Protein AF-A0A392Q5B2-F1 (afdb_monomer_lite)

Structure (mmCIF, N/CA/C/O backbone):
data_AF-A0A392Q5B2-F1
#
_entry.id   AF-A0A392Q5B2-F1
#
loop_
_atom_site.group_PDB
_atom_site.id
_atom_site.type_symbol
_atom_site.label_atom_id
_atom_site.label_alt_id
_atom_site.label_comp_id
_atom_site.label_asym_id
_atom_site.label_entity_id
_atom_site.label_seq_id
_atom_site.pdbx_PDB_ins_code
_atom_site.Cartn_x
_atom_site.Cartn_y
_atom_site.Cartn_z
_atom_site.occupancy
_atom_site.B_iso_or_equiv
_atom_site.auth_seq_id
_atom_site.auth_comp_id
_atom_site.auth_asym_id
_atom_site.auth_atom_id
_atom_site.pdbx_PDB_model_num
ATOM 1 N N . SER A 1 1 ? 15.355 4.194 -20.343 1.00 49.09 1 SER A N 1
ATOM 2 C CA . SER A 1 1 ? 14.394 4.204 -19.224 1.00 49.09 1 SER A CA 1
ATOM 3 C C . SER A 1 1 ? 15.096 3.620 -18.012 1.00 49.09 1 SER A C 1
ATOM 5 O O . SER A 1 1 ? 15.476 2.459 -18.042 1.00 49.09 1 SER A O 1
ATOM 7 N N . SER A 1 2 ? 15.402 4.438 -17.002 1.00 47.56 2 SER A N 1
ATOM 8 C CA . SER A 1 2 ? 16.067 3.944 -15.790 1.00 47.56 2 SER A CA 1
ATOM 9 C C . SER A 1 2 ? 15.053 3.133 -14.988 1.00 47.56 2 SER A C 1
ATOM 11 O O . SER A 1 2 ? 14.105 3.697 -14.450 1.00 47.56 2 SER A O 1
ATOM 13 N N . LEU A 1 3 ? 15.210 1.810 -14.965 1.00 55.62 3 LEU A N 1
ATOM 14 C CA . LEU A 1 3 ? 14.382 0.898 -14.179 1.00 55.62 3 LEU A CA 1
ATOM 15 C C . LEU A 1 3 ? 14.846 0.942 -12.713 1.00 55.62 3 LEU A C 1
ATOM 17 O O . LEU A 1 3 ? 15.353 -0.038 -12.171 1.00 55.62 3 LEU A O 1
ATOM 21 N N . CYS A 1 4 ? 14.769 2.116 -12.085 1.00 60.78 4 CYS A N 1
ATOM 22 C CA . CYS A 1 4 ? 15.129 2.248 -10.682 1.00 60.78 4 CYS A CA 1
ATOM 23 C C . CYS A 1 4 ? 14.015 1.601 -9.856 1.00 60.78 4 CYS A C 1
ATOM 25 O O . CYS A 1 4 ? 12.874 2.061 -9.870 1.00 60.78 4 CYS A O 1
ATOM 27 N N . SER A 1 5 ? 14.325 0.488 -9.195 1.00 74.62 5 SER A N 1
ATOM 28 C CA . SER A 1 5 ? 13.380 -0.172 -8.301 1.00 74.62 5 SER A CA 1
ATOM 29 C C . SER A 1 5 ? 13.322 0.582 -6.975 1.00 74.62 5 SER A C 1
ATOM 31 O O . SER A 1 5 ? 14.215 0.419 -6.147 1.00 74.62 5 SER A O 1
ATOM 33 N N . GLY A 1 6 ? 12.292 1.407 -6.791 1.00 86.94 6 GLY A N 1
ATOM 34 C CA . GLY A 1 6 ? 11.992 2.064 -5.514 1.00 86.94 6 GLY A CA 1
ATOM 35 C C . GLY A 1 6 ? 11.175 1.161 -4.589 1.00 86.94 6 GLY A C 1
ATOM 36 O O . GLY A 1 6 ? 10.459 0.270 -5.059 1.00 86.94 6 GLY A O 1
ATOM 37 N N . ILE A 1 7 ? 11.277 1.391 -3.281 1.00 92.69 7 ILE A N 1
ATOM 38 C CA . ILE A 1 7 ? 10.406 0.763 -2.282 1.00 92.69 7 ILE A CA 1
ATOM 39 C C . ILE A 1 7 ? 9.356 1.793 -1.893 1.00 92.69 7 ILE A C 1
ATOM 41 O O . ILE A 1 7 ? 9.685 2.855 -1.386 1.00 92.69 7 ILE A O 1
ATOM 45 N N . PHE A 1 8 ? 8.094 1.456 -2.118 1.00 93.94 8 PHE A N 1
ATOM 46 C CA . PHE A 1 8 ? 6.959 2.263 -1.722 1.00 93.94 8 PHE A CA 1
ATOM 47 C C . PHE A 1 8 ? 6.348 1.707 -0.437 1.00 93.94 8 PHE A C 1
ATOM 49 O O . PHE A 1 8 ? 5.890 0.564 -0.419 1.00 93.94 8 PHE A O 1
ATOM 56 N N . GLU A 1 9 ? 6.321 2.500 0.631 1.00 95.50 9 GLU A N 1
ATOM 57 C CA . GLU A 1 9 ? 5.713 2.130 1.910 1.00 95.50 9 GLU A CA 1
ATOM 58 C C . GLU A 1 9 ? 4.629 3.116 2.333 1.00 95.50 9 GLU A C 1
ATOM 60 O O . GLU A 1 9 ? 4.714 4.320 2.077 1.00 95.50 9 GLU A O 1
ATOM 65 N N . ILE A 1 10 ? 3.630 2.597 3.047 1.00 94.50 10 ILE A N 1
ATOM 66 C CA . ILE A 1 10 ? 2.538 3.393 3.599 1.00 94.50 10 ILE A CA 1
ATOM 67 C C . ILE A 1 10 ? 2.442 3.191 5.099 1.00 94.50 10 ILE A C 1
ATOM 69 O O . ILE A 1 10 ? 2.392 2.064 5.592 1.00 94.50 10 ILE A O 1
ATOM 73 N N . ASN A 1 11 ? 2.308 4.309 5.806 1.00 93.75 11 ASN A N 1
ATOM 74 C CA . ASN A 1 11 ? 1.790 4.344 7.164 1.00 93.75 11 ASN A CA 1
ATOM 75 C C . ASN A 1 11 ? 0.524 5.201 7.191 1.00 93.75 11 ASN A C 1
ATOM 77 O O . ASN A 1 11 ? 0.440 6.229 6.518 1.00 93.75 11 ASN A O 1
ATOM 81 N N . CYS A 1 12 ? -0.463 4.789 7.972 1.00 92.06 12 CYS A N 1
ATOM 82 C CA . CYS A 1 12 ? -1.712 5.521 8.134 1.00 92.06 12 CYS A CA 1
ATOM 83 C C . CYS A 1 12 ? -2.145 5.543 9.600 1.00 92.06 12 CYS A C 1
ATOM 85 O O . CYS A 1 12 ? -1.614 4.804 10.434 1.00 92.06 12 CYS A O 1
ATOM 87 N N . SER A 1 13 ? -3.106 6.411 9.923 1.00 91.38 13 SER A N 1
ATOM 88 C CA . SER A 1 13 ? -3.758 6.413 11.236 1.00 91.38 13 SER A CA 1
ATOM 89 C C . SER A 1 13 ? -4.297 5.022 11.594 1.00 91.38 13 SER A C 1
ATOM 91 O O . SER A 1 13 ? -4.729 4.274 10.723 1.00 91.38 13 SER A O 1
ATOM 93 N N . LYS A 1 14 ? -4.344 4.702 12.894 1.00 87.75 14 LYS A N 1
ATOM 94 C CA . LYS A 1 14 ? -4.817 3.398 13.411 1.00 87.75 14 LYS A CA 1
ATOM 95 C C . LYS A 1 14 ? -6.259 3.053 13.024 1.00 87.75 14 LYS A C 1
ATOM 97 O O . LYS A 1 14 ? -6.619 1.884 12.995 1.00 87.75 14 LYS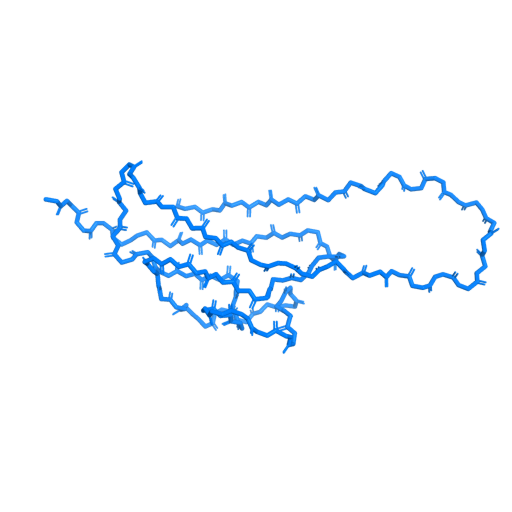 A O 1
ATOM 102 N N . ASP A 1 15 ? -7.060 4.074 12.741 1.00 89.75 15 ASP A N 1
ATOM 103 C CA . ASP A 1 15 ? -8.460 3.940 12.339 1.00 89.75 15 ASP A CA 1
ATOM 104 C C . ASP A 1 15 ? -8.605 3.743 10.814 1.00 89.75 15 ASP A C 1
ATOM 106 O O . ASP A 1 15 ? -9.702 3.826 10.269 1.00 89.75 15 ASP A O 1
ATOM 110 N N . ILE A 1 16 ? -7.495 3.491 10.112 1.00 92.69 16 ILE A N 1
ATOM 111 C CA . ILE A 1 16 ? -7.447 3.184 8.685 1.00 92.69 16 ILE A CA 1
ATOM 112 C C . ILE A 1 16 ? -6.672 1.889 8.485 1.00 92.69 16 ILE A C 1
ATOM 114 O O . ILE A 1 16 ? -5.592 1.706 9.050 1.00 92.69 16 ILE A O 1
ATOM 118 N N . LYS A 1 17 ? -7.202 1.017 7.630 1.00 94.88 17 LYS A N 1
ATOM 119 C CA . LYS A 1 17 ? -6.496 -0.163 7.137 1.00 94.88 17 LYS A CA 1
ATOM 120 C C . LYS A 1 17 ? -6.264 -0.070 5.632 1.00 94.88 17 LYS A C 1
ATOM 122 O O . LYS A 1 17 ? -7.071 0.498 4.904 1.00 94.88 17 LYS A O 1
ATOM 127 N N . VAL A 1 18 ? -5.168 -0.641 5.156 1.00 96.69 18 VAL A N 1
ATOM 128 C CA . VAL A 1 18 ? -4.794 -0.703 3.743 1.00 96.69 18 VAL A CA 1
ATOM 129 C C . VAL A 1 18 ? -5.315 -2.008 3.151 1.00 96.69 18 VAL A C 1
ATOM 131 O O . VAL A 1 18 ? -4.905 -3.086 3.579 1.00 96.69 18 VAL A O 1
ATOM 134 N N . GLN A 1 19 ? -6.214 -1.917 2.173 1.00 97.56 19 GLN A N 1
ATOM 135 C CA . GLN A 1 19 ? -6.741 -3.077 1.443 1.00 97.56 19 GLN A CA 1
ATOM 136 C C . GLN A 1 19 ? -5.782 -3.531 0.338 1.00 97.56 19 GLN A C 1
ATOM 138 O O . GLN A 1 19 ? -5.674 -4.721 0.043 1.00 97.56 19 GLN A O 1
ATOM 143 N N . GLY A 1 20 ? -5.055 -2.586 -0.259 1.00 97.06 20 GLY A N 1
ATOM 144 C CA . GLY A 1 20 ? -3.997 -2.869 -1.221 1.00 97.06 20 GLY A CA 1
ATOM 145 C C . GLY A 1 20 ? -3.832 -1.779 -2.269 1.00 97.06 20 GLY A C 1
ATOM 146 O O . GLY A 1 20 ? -4.335 -0.662 -2.125 1.00 97.06 20 GLY A O 1
ATOM 147 N N . ILE A 1 21 ? -3.082 -2.115 -3.315 1.00 96.50 21 ILE A N 1
ATOM 148 C CA . ILE A 1 21 ? -2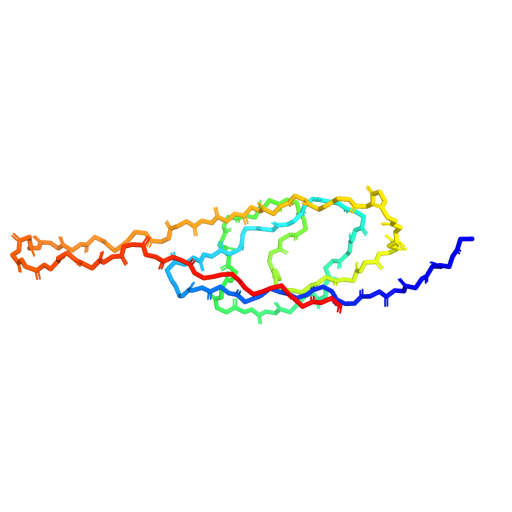.683 -1.196 -4.380 1.00 96.50 21 ILE A CA 1
ATOM 149 C C . ILE A 1 21 ? -2.906 -1.823 -5.761 1.00 96.50 21 ILE A C 1
ATOM 151 O O . ILE A 1 21 ? -2.754 -3.032 -5.953 1.00 96.50 21 ILE A O 1
ATOM 155 N N . ILE A 1 22 ? -3.230 -0.988 -6.744 1.00 95.44 22 ILE A N 1
ATOM 156 C CA . ILE A 1 22 ? -3.262 -1.338 -8.165 1.00 95.44 22 ILE A CA 1
ATOM 157 C C . ILE A 1 22 ? -2.309 -0.399 -8.910 1.00 95.44 22 ILE A C 1
ATOM 159 O O . ILE A 1 22 ? -2.420 0.824 -8.810 1.00 95.44 22 ILE A O 1
ATOM 163 N N . GLY A 1 23 ? -1.365 -0.975 -9.655 1.00 92.38 23 GLY A N 1
ATOM 164 C CA . GLY A 1 23 ? -0.345 -0.254 -10.419 1.00 92.38 23 GLY A CA 1
ATOM 165 C C . GLY A 1 23 ? 0.892 -1.120 -10.701 1.00 92.38 23 GLY A C 1
ATOM 166 O O . GLY A 1 23 ? 0.901 -2.295 -10.325 1.00 92.38 23 GLY A O 1
ATOM 167 N N . PRO A 1 24 ? 1.938 -0.575 -11.354 1.00 91.19 24 PRO A N 1
ATOM 168 C CA . PRO A 1 24 ? 3.153 -1.308 -11.735 1.00 91.19 24 PRO A CA 1
ATOM 169 C C . PRO A 1 24 ? 4.084 -1.567 -10.535 1.00 91.19 24 PRO A C 1
ATOM 171 O O . PRO A 1 24 ? 5.185 -1.020 -10.420 1.00 91.19 24 PRO A O 1
ATOM 174 N N . CYS A 1 25 ? 3.630 -2.417 -9.619 1.00 92.25 25 CYS A N 1
ATOM 175 C CA . CYS A 1 25 ? 4.323 -2.754 -8.384 1.00 92.25 25 CYS A CA 1
ATOM 176 C C . CYS A 1 25 ? 4.142 -4.231 -8.012 1.00 92.25 25 CYS A C 1
ATOM 178 O O . CYS A 1 25 ? 3.265 -4.916 -8.538 1.00 92.25 25 CYS A O 1
ATOM 180 N N . ALA A 1 26 ? 4.973 -4.709 -7.092 1.00 93.44 26 ALA A N 1
ATOM 181 C CA . ALA A 1 26 ? 4.905 -6.052 -6.531 1.00 93.44 26 ALA A CA 1
ATOM 182 C C . ALA A 1 26 ? 4.951 -5.988 -5.002 1.00 93.44 26 ALA A C 1
ATOM 184 O O . ALA A 1 26 ? 5.675 -5.166 -4.439 1.00 93.44 26 ALA A O 1
ATOM 185 N N . SER A 1 27 ? 4.187 -6.848 -4.328 1.00 94.62 27 SER A N 1
ATOM 186 C CA . SER A 1 27 ? 4.201 -6.955 -2.864 1.00 94.62 27 SER A CA 1
ATOM 187 C C . SER A 1 27 ? 5.606 -7.257 -2.323 1.00 94.62 27 SER A C 1
ATOM 189 O O . SER A 1 27 ? 6.332 -8.073 -2.886 1.00 94.62 27 SER A O 1
ATOM 191 N N . LEU A 1 28 ? 5.975 -6.610 -1.213 1.00 95.62 28 LEU A N 1
ATOM 192 C CA . LEU A 1 28 ? 7.140 -6.979 -0.395 1.00 95.62 28 LEU A CA 1
ATOM 193 C C . LEU A 1 28 ? 6.762 -7.844 0.817 1.00 95.62 28 LEU A C 1
ATOM 195 O O . LEU A 1 28 ? 7.606 -8.089 1.674 1.00 95.62 28 LEU A O 1
ATOM 199 N N . GLU A 1 29 ? 5.495 -8.266 0.914 1.00 94.94 29 GLU A N 1
ATOM 200 C CA . GLU A 1 29 ? 4.977 -9.145 1.975 1.00 94.94 29 GLU A CA 1
ATOM 201 C C . GLU A 1 29 ? 5.243 -8.624 3.401 1.00 94.94 29 GLU A C 1
ATOM 203 O O . GLU A 1 29 ? 5.335 -9.378 4.376 1.00 94.94 29 GLU A O 1
ATOM 208 N N . LYS A 1 30 ? 5.343 -7.298 3.545 1.00 94.62 30 LYS A N 1
ATOM 209 C CA . LYS A 1 30 ? 5.548 -6.636 4.830 1.00 94.62 30 LYS A CA 1
ATOM 210 C C . LYS A 1 30 ? 4.250 -6.679 5.624 1.00 94.62 30 LYS A C 1
ATOM 212 O O . LYS A 1 30 ? 3.350 -5.863 5.422 1.00 94.62 30 LYS A O 1
ATOM 217 N N . LYS A 1 31 ? 4.178 -7.616 6.567 1.00 90.00 31 LYS A N 1
ATOM 218 C CA . LYS A 1 31 ? 3.062 -7.715 7.511 1.00 90.00 31 LYS A CA 1
ATOM 219 C C . LYS A 1 31 ? 2.994 -6.466 8.387 1.00 90.00 31 LYS A C 1
ATOM 221 O O . LYS A 1 31 ? 4.001 -6.016 8.931 1.00 90.00 31 LYS A O 1
ATOM 226 N N . SER A 1 32 ? 1.789 -5.936 8.550 1.00 88.62 32 SER A N 1
ATOM 227 C CA . SER A 1 32 ? 1.518 -4.770 9.385 1.00 88.62 32 SER A CA 1
ATOM 228 C C . SER A 1 32 ? 0.123 -4.885 10.000 1.00 88.62 32 SER A C 1
ATOM 230 O O . SER A 1 32 ? -0.793 -5.328 9.303 1.00 88.62 32 SER A O 1
ATOM 232 N N . PRO A 1 33 ? -0.088 -4.436 11.254 1.00 91.25 33 PRO A N 1
ATOM 233 C CA . PRO A 1 33 ? -1.426 -4.314 11.843 1.00 91.25 33 PRO A CA 1
ATOM 234 C C . PRO A 1 33 ? -2.368 -3.400 11.047 1.00 91.25 33 PRO A C 1
ATOM 236 O O . PRO A 1 33 ? -3.576 -3.418 11.262 1.00 91.25 33 PRO A O 1
ATOM 239 N N . LEU A 1 34 ? -1.809 -2.588 10.146 1.00 91.12 34 LEU A N 1
ATOM 240 C CA . LEU A 1 34 ? -2.549 -1.696 9.264 1.00 91.12 34 LEU A CA 1
ATOM 241 C C . LEU A 1 34 ? -3.084 -2.403 8.010 1.00 91.12 34 LEU A C 1
ATOM 243 O O . LEU A 1 34 ? -3.758 -1.758 7.222 1.00 91.12 34 LEU A O 1
ATOM 247 N N . CYS A 1 35 ? -2.795 -3.687 7.773 1.00 95.00 35 CYS A N 1
ATOM 248 C CA . CYS A 1 35 ? -3.354 -4.407 6.622 1.00 95.00 35 CYS A CA 1
ATOM 249 C C . CYS A 1 35 ? -4.824 -4.773 6.879 1.00 95.00 35 CYS A C 1
ATOM 251 O O . CYS A 1 35 ? -5.170 -5.223 7.974 1.00 95.00 35 CYS A O 1
ATOM 253 N N . SER A 1 36 ? -5.685 -4.576 5.879 1.00 94.81 36 SER A N 1
ATOM 254 C CA . SER A 1 36 ? -7.078 -5.031 5.930 1.00 94.81 36 SER A CA 1
ATOM 255 C C . SER A 1 36 ? -7.180 -6.531 5.663 1.00 94.81 36 SER A C 1
ATOM 257 O O . SER A 1 36 ? -6.347 -7.110 4.965 1.00 94.81 36 SER A O 1
ATOM 259 N N . ASP A 1 37 ? -8.227 -7.140 6.214 1.00 92.94 37 ASP A N 1
ATOM 260 C CA . ASP A 1 37 ? -8.620 -8.517 5.912 1.00 92.94 37 ASP A CA 1
ATOM 261 C C . ASP A 1 37 ? -9.288 -8.602 4.526 1.00 92.94 37 ASP A C 1
ATOM 263 O O . ASP A 1 37 ? -9.258 -9.646 3.873 1.00 92.94 37 ASP A O 1
ATOM 267 N N . ILE A 1 38 ? -9.858 -7.486 4.051 1.00 95.50 38 ILE A N 1
ATOM 268 C CA . ILE A 1 38 ? -10.379 -7.342 2.691 1.00 95.50 38 ILE A CA 1
ATOM 269 C C . ILE A 1 38 ? -9.231 -6.891 1.785 1.00 95.50 38 ILE A C 1
ATOM 271 O O . ILE A 1 38 ? -8.642 -5.829 1.984 1.00 95.50 38 ILE A O 1
ATOM 275 N N . VAL A 1 39 ? -8.906 -7.709 0.784 1.00 96.06 39 VAL A N 1
ATOM 276 C CA . VAL A 1 39 ? -7.770 -7.483 -0.118 1.00 96.06 39 VAL A CA 1
ATOM 277 C C . VAL A 1 39 ? -8.247 -7.029 -1.494 1.00 96.06 39 VAL A C 1
ATOM 279 O O . VAL A 1 39 ? -9.075 -7.686 -2.122 1.00 96.06 39 VAL A O 1
ATOM 282 N N . ILE A 1 40 ? -7.660 -5.937 -1.992 1.00 97.00 40 ILE A N 1
ATOM 283 C CA . ILE A 1 40 ? -7.859 -5.437 -3.358 1.00 97.00 40 ILE A CA 1
ATOM 284 C C . ILE A 1 40 ? -6.495 -5.292 -4.039 1.00 97.00 40 ILE A C 1
ATOM 286 O O . ILE A 1 40 ? -5.599 -4.624 -3.524 1.00 97.00 40 ILE A O 1
ATOM 290 N N . GLY A 1 41 ? -6.336 -5.888 -5.225 1.00 96.12 41 GLY A N 1
ATOM 291 C CA . GLY A 1 41 ? -5.082 -5.826 -5.980 1.00 96.12 41 GLY A CA 1
ATOM 292 C C . GLY A 1 41 ? -3.912 -6.484 -5.237 1.00 96.12 41 GLY A C 1
ATOM 293 O O . GLY A 1 41 ? -4.042 -7.586 -4.709 1.00 96.12 41 GLY A O 1
ATOM 294 N N . GLN A 1 42 ? -2.757 -5.812 -5.208 1.00 96.19 42 GLN A N 1
ATOM 295 C CA . GLN A 1 42 ? -1.580 -6.235 -4.443 1.00 96.19 42 GLN A CA 1
ATOM 296 C C . GLN A 1 42 ? -1.752 -5.822 -2.968 1.00 96.19 42 GLN A C 1
ATOM 298 O O . GLN A 1 42 ? -1.218 -4.802 -2.544 1.00 96.19 42 GLN A O 1
ATOM 303 N N . GLY A 1 43 ? -2.545 -6.561 -2.191 1.00 96.25 43 GLY A N 1
ATOM 304 C CA . GLY A 1 43 ? -2.795 -6.275 -0.768 1.00 96.25 43 GLY A CA 1
ATOM 305 C C . GLY A 1 43 ? -2.051 -7.192 0.206 1.00 96.25 43 GLY A C 1
ATOM 306 O O . GLY A 1 43 ? -1.072 -7.842 -0.153 1.00 96.25 43 GLY A O 1
ATOM 307 N N . GLY A 1 44 ? -2.499 -7.213 1.467 1.00 96.00 44 GLY A N 1
ATOM 308 C CA . GLY A 1 44 ? -1.885 -8.020 2.536 1.00 96.00 44 GLY A CA 1
ATOM 309 C C . GLY A 1 44 ? -0.479 -7.565 2.960 1.00 96.00 44 GLY A C 1
ATOM 310 O O . GLY A 1 44 ? 0.231 -8.289 3.656 1.00 96.00 44 GLY A O 1
ATOM 311 N N . THR A 1 45 ? -0.069 -6.373 2.531 1.00 97.00 45 THR A N 1
ATOM 312 C CA . THR A 1 45 ? 1.227 -5.755 2.817 1.00 97.00 45 THR A CA 1
ATOM 313 C C . THR A 1 45 ? 1.041 -4.247 2.985 1.00 97.00 45 THR A C 1
ATOM 315 O O . THR A 1 45 ? 0.070 -3.677 2.486 1.00 97.00 45 THR A O 1
ATOM 318 N N . SER A 1 46 ? 1.985 -3.590 3.657 1.00 96.19 46 SER A N 1
ATOM 319 C CA . SER A 1 46 ? 2.095 -2.124 3.692 1.00 96.19 46 SER A CA 1
ATOM 320 C C . SER A 1 46 ? 3.315 -1.594 2.927 1.00 96.19 46 SER A C 1
ATOM 322 O O . SER A 1 46 ? 3.670 -0.422 3.071 1.00 96.19 46 SER A O 1
ATOM 324 N N . ALA A 1 47 ? 3.986 -2.462 2.163 1.00 96.50 47 ALA A N 1
ATOM 325 C CA . ALA A 1 47 ? 5.142 -2.118 1.342 1.00 96.50 47 ALA A CA 1
ATOM 326 C C . ALA A 1 47 ? 5.159 -2.876 0.007 1.00 96.50 47 ALA A C 1
ATOM 328 O O . ALA A 1 47 ? 4.830 -4.068 -0.057 1.00 96.50 47 ALA A O 1
ATOM 329 N N . TRP A 1 48 ? 5.604 -2.180 -1.038 1.00 95.69 48 TRP A N 1
ATOM 330 C CA . TRP A 1 48 ? 5.679 -2.666 -2.411 1.00 95.69 48 TRP A CA 1
ATOM 331 C C . TRP A 1 48 ? 6.978 -2.244 -3.081 1.00 95.69 48 TRP A C 1
ATOM 333 O O . TRP A 1 48 ? 7.509 -1.165 -2.838 1.00 95.69 48 TRP A O 1
ATOM 343 N N . LYS A 1 49 ? 7.470 -3.083 -3.984 1.00 93.25 49 LYS A N 1
ATOM 344 C CA . LYS A 1 49 ? 8.533 -2.729 -4.916 1.00 93.25 49 LYS A CA 1
ATOM 345 C C . LYS A 1 49 ? 7.909 -2.138 -6.171 1.00 93.25 49 LYS A C 1
ATOM 347 O O . LYS A 1 49 ? 7.048 -2.764 -6.784 1.00 93.25 49 LYS A O 1
ATOM 352 N N . MET A 1 50 ? 8.375 -0.970 -6.583 1.00 90.38 50 MET A N 1
ATOM 353 C CA . MET A 1 50 ? 7.973 -0.335 -7.834 1.00 90.38 50 MET A CA 1
ATOM 354 C C . MET A 1 50 ? 8.840 -0.880 -8.972 1.00 90.38 50 MET A C 1
ATOM 356 O O . MET A 1 50 ? 10.056 -0.700 -8.965 1.00 90.38 50 MET A O 1
ATOM 360 N N . CYS A 1 51 ? 8.236 -1.580 -9.938 1.00 76.56 51 CYS A N 1
ATOM 361 C CA . CYS A 1 51 ? 8.977 -2.250 -11.019 1.00 76.56 51 CYS A CA 1
ATOM 362 C C . CYS A 1 51 ? 9.383 -1.301 -12.160 1.00 76.56 51 CYS A C 1
ATOM 364 O O . CYS A 1 51 ? 10.168 -1.682 -13.023 1.00 76.56 51 CYS A O 1
ATOM 366 N N . GLY A 1 52 ? 8.891 -0.063 -12.139 1.00 72.94 52 GLY A N 1
ATOM 367 C CA . GLY A 1 52 ? 9.294 1.029 -13.015 1.00 72.94 52 GLY A CA 1
ATOM 368 C C . GLY A 1 52 ? 8.644 2.319 -12.531 1.00 72.94 52 GLY A C 1
ATOM 369 O O . GLY A 1 52 ? 7.425 2.369 -12.394 1.00 72.94 52 GLY A O 1
ATOM 370 N N . LEU A 1 53 ? 9.458 3.330 -12.227 1.00 72.31 53 LEU A N 1
ATOM 371 C CA . LEU A 1 53 ? 8.980 4.656 -11.855 1.00 72.31 53 LEU A CA 1
ATOM 372 C C . LEU A 1 53 ? 9.334 5.626 -12.982 1.00 72.31 53 LEU A C 1
ATOM 374 O O . LEU A 1 53 ? 10.502 5.950 -13.199 1.00 72.31 53 LEU A O 1
ATOM 378 N N . ASP A 1 54 ? 8.328 6.083 -13.711 1.00 78.19 54 ASP A N 1
ATOM 379 C CA . ASP A 1 54 ? 8.447 7.253 -14.573 1.00 78.19 54 ASP A CA 1
ATOM 380 C C . ASP A 1 54 ? 7.506 8.365 -14.095 1.00 78.19 54 ASP A C 1
ATOM 382 O O . ASP A 1 54 ? 6.685 8.175 -13.198 1.00 78.19 54 ASP A O 1
ATOM 386 N N . LYS A 1 55 ? 7.626 9.556 -14.688 1.00 78.88 55 LYS A N 1
ATOM 387 C CA . LYS A 1 55 ? 6.804 10.717 -14.305 1.00 78.88 55 LYS A CA 1
ATOM 388 C C . LYS A 1 55 ? 5.305 10.525 -14.589 1.00 78.88 55 LYS A C 1
ATOM 390 O O . LYS A 1 55 ? 4.509 11.330 -14.121 1.00 78.88 55 LYS A O 1
ATOM 395 N N . SER A 1 56 ? 4.931 9.505 -15.362 1.00 84.81 56 SER A N 1
ATOM 396 C CA . SER A 1 56 ? 3.546 9.146 -15.690 1.00 84.81 56 SER A CA 1
ATOM 397 C C . SER A 1 56 ? 2.992 8.008 -14.831 1.00 84.81 56 SER A C 1
ATOM 399 O O . SER A 1 56 ? 1.806 7.692 -14.919 1.00 84.81 56 SER A O 1
ATOM 401 N N . THR A 1 57 ? 3.820 7.389 -13.991 1.00 84.31 57 THR A N 1
ATOM 402 C CA . THR A 1 57 ? 3.421 6.250 -13.171 1.00 84.31 57 THR A CA 1
ATOM 403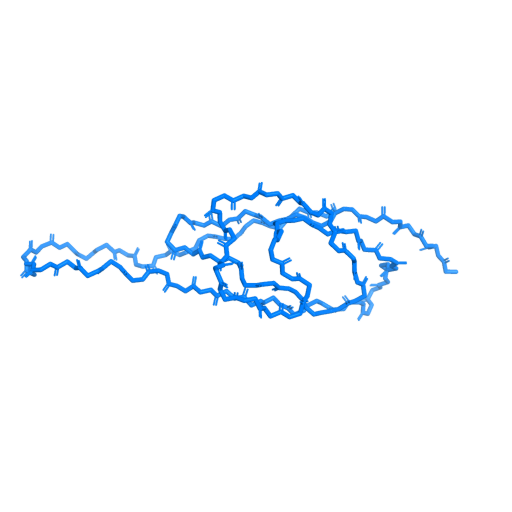 C C . THR A 1 57 ? 2.456 6.711 -12.086 1.00 84.31 57 THR A C 1
ATOM 405 O O . THR A 1 57 ? 2.797 7.540 -11.248 1.00 84.31 57 THR A O 1
ATOM 408 N N . SER A 1 58 ? 1.246 6.154 -12.097 1.00 88.88 58 SER A N 1
ATOM 409 C CA . SER A 1 58 ? 0.215 6.407 -11.089 1.00 88.88 58 SER A CA 1
ATOM 410 C C . SER A 1 58 ? -0.137 5.115 -10.362 1.00 88.88 58 SER A C 1
ATOM 412 O O . SER A 1 58 ? -0.190 4.043 -10.965 1.00 88.88 58 SER A O 1
ATOM 414 N N . LEU A 1 59 ? -0.383 5.232 -9.061 1.00 91.81 59 LEU A N 1
ATOM 415 C CA . LEU A 1 59 ? -0.785 4.140 -8.183 1.00 91.81 59 LEU A CA 1
ATOM 416 C C . LEU A 1 59 ? -2.179 4.430 -7.631 1.00 91.81 59 LEU A C 1
ATOM 418 O O . LEU A 1 59 ? -2.458 5.554 -7.216 1.00 91.81 59 LEU A O 1
ATOM 422 N N . CYS A 1 60 ? -3.042 3.418 -7.597 1.00 95.38 60 CYS A N 1
ATOM 423 C CA . CYS A 1 60 ? -4.356 3.506 -6.969 1.00 95.38 60 CYS A CA 1
ATOM 424 C C . CYS A 1 60 ? -4.352 2.705 -5.668 1.00 95.38 60 CYS A C 1
ATOM 426 O O . CYS A 1 60 ? -4.064 1.510 -5.683 1.00 95.38 60 CYS A O 1
ATOM 428 N N . LEU A 1 61 ? -4.653 3.368 -4.553 1.00 96.44 61 LEU A N 1
ATOM 429 C CA . LEU A 1 61 ? -4.634 2.782 -3.218 1.00 96.44 61 LEU A CA 1
ATOM 430 C C . LEU A 1 61 ? -6.042 2.650 -2.657 1.00 96.44 61 LEU A C 1
ATOM 432 O O . LEU A 1 61 ? -6.841 3.582 -2.741 1.00 96.44 61 LEU A O 1
ATOM 436 N N . PHE A 1 62 ? -6.304 1.503 -2.041 1.00 97.19 62 PHE A N 1
ATOM 437 C CA . PHE A 1 62 ? -7.585 1.167 -1.441 1.00 97.19 62 PHE A CA 1
ATOM 438 C C . PHE A 1 62 ? -7.429 1.080 0.071 1.00 97.19 62 PHE A C 1
ATOM 440 O O . PHE A 1 62 ? -6.521 0.418 0.583 1.00 97.19 62 PHE A O 1
ATOM 447 N N . PHE A 1 63 ? -8.331 1.746 0.785 1.00 95.38 63 PHE A N 1
ATOM 448 C CA . PHE A 1 63 ? -8.313 1.833 2.237 1.00 95.38 63 PHE A CA 1
ATOM 449 C C . PHE A 1 63 ? -9.685 1.508 2.808 1.00 95.38 63 PHE A C 1
ATOM 451 O O . PHE A 1 63 ? -10.706 1.818 2.199 1.00 95.38 63 PHE A O 1
ATOM 458 N N . ASP A 1 64 ? -9.690 0.921 3.996 1.00 92.75 64 ASP A N 1
ATOM 459 C CA . ASP A 1 64 ? -10.864 0.805 4.849 1.00 92.75 64 ASP A CA 1
ATOM 460 C C . ASP A 1 64 ? -10.773 1.810 5.986 1.00 92.75 64 ASP A C 1
ATOM 462 O O . ASP A 1 64 ? -9.729 1.951 6.625 1.00 92.75 64 ASP A O 1
ATOM 466 N N . ILE A 1 65 ? -11.889 2.475 6.274 1.00 90.56 65 ILE A N 1
ATOM 467 C CA . ILE A 1 65 ? -12.030 3.302 7.470 1.00 90.56 65 ILE A CA 1
ATOM 468 C C . ILE A 1 65 ? -12.640 2.428 8.560 1.00 90.56 65 ILE A C 1
ATOM 470 O O . ILE A 1 65 ? -13.793 2.004 8.462 1.00 90.56 65 ILE A O 1
ATOM 474 N N . VAL A 1 66 ? -11.875 2.183 9.619 1.00 85.25 66 VAL A N 1
ATOM 475 C CA . VAL A 1 66 ? -12.346 1.460 10.797 1.00 85.25 66 VAL A CA 1
ATOM 476 C C . VAL A 1 66 ? -13.203 2.415 11.619 1.00 85.25 66 VAL A C 1
ATOM 478 O O . VAL A 1 66 ? -12.703 3.314 12.294 1.00 85.25 66 VAL A O 1
ATOM 481 N N . ARG A 1 67 ? -14.524 2.241 11.554 1.00 76.06 67 ARG A N 1
ATOM 482 C CA . ARG A 1 67 ? -15.451 2.991 12.405 1.00 76.06 67 ARG A CA 1
ATOM 483 C C . ARG A 1 67 ? -15.414 2.415 13.816 1.00 76.06 67 ARG A C 1
ATOM 485 O O . ARG A 1 67 ? -15.595 1.216 14.001 1.00 76.06 67 ARG A O 1
ATOM 492 N N . LYS A 1 68 ? -15.209 3.277 14.812 1.00 67.62 68 LYS A N 1
ATOM 493 C CA . LYS A 1 68 ? -15.461 2.930 16.213 1.00 67.62 68 LYS A CA 1
ATOM 494 C C . LYS A 1 68 ? -16.967 3.034 16.438 1.00 67.62 68 LYS A C 1
ATOM 496 O O . LYS A 1 68 ? -17.5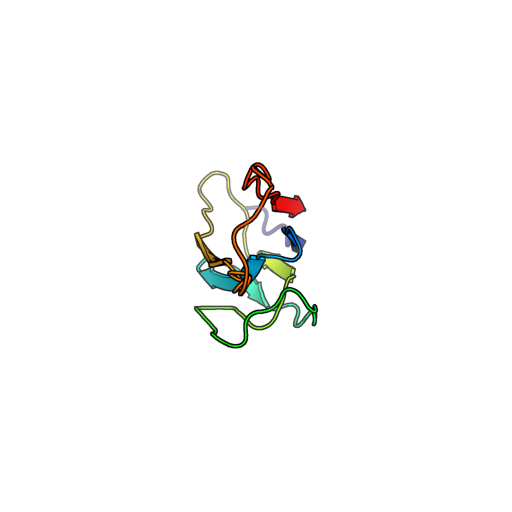16 4.129 16.350 1.00 67.62 68 LYS A O 1
ATOM 501 N N . GLU A 1 69 ? -17.637 1.912 16.679 1.00 61.56 69 GLU A N 1
ATOM 502 C CA . GLU A 1 69 ? -18.981 1.940 17.258 1.00 61.56 69 GLU A CA 1
ATOM 503 C C . GLU A 1 69 ? -18.831 2.356 18.723 1.00 61.56 69 GLU A C 1
ATOM 505 O O . GLU A 1 69 ? -18.356 1.581 19.549 1.00 61.56 69 GLU A O 1
ATOM 510 N N . THR A 1 70 ? -19.151 3.611 19.037 1.00 58.69 70 THR A N 1
ATOM 511 C CA . THR A 1 70 ? -19.214 4.102 20.418 1.00 58.69 70 THR A CA 1
ATOM 512 C C . THR A 1 70 ? -20.665 3.964 20.894 1.00 58.69 70 THR A C 1
ATOM 514 O O . THR A 1 70 ? -21.518 4.666 20.349 1.00 58.69 70 THR A O 1
ATOM 517 N N . PRO A 1 71 ? -20.986 3.091 21.870 1.00 55.56 71 PRO A N 1
ATOM 518 C CA . PRO A 1 71 ? -22.374 2.865 22.285 1.00 55.56 71 PRO A CA 1
ATOM 519 C C . PRO A 1 71 ? -23.045 4.033 23.023 1.00 55.56 71 PRO A C 1
ATOM 521 O O . PRO A 1 71 ? -24.260 4.008 23.159 1.00 55.56 71 PRO A O 1
ATOM 524 N N . ASP A 1 72 ? -22.318 5.073 23.444 1.00 51.19 72 ASP A N 1
ATOM 525 C CA . ASP A 1 72 ? -22.894 6.182 24.213 1.00 51.19 72 ASP A CA 1
ATOM 526 C C . ASP A 1 72 ? -22.415 7.543 23.693 1.00 51.19 72 ASP A C 1
ATOM 528 O O . ASP A 1 72 ? -21.288 7.990 23.920 1.00 51.19 72 ASP A O 1
ATOM 532 N N . ALA A 1 73 ? -23.301 8.219 22.963 1.00 53.88 73 ALA A N 1
ATOM 533 C CA . ALA A 1 73 ? -23.096 9.566 22.457 1.00 53.88 73 ALA A CA 1
ATOM 534 C C . ALA A 1 73 ? -23.326 10.610 23.562 1.00 53.88 73 ALA A C 1
ATOM 536 O O . ALA A 1 73 ? -24.334 11.310 23.572 1.00 53.88 73 ALA A O 1
ATOM 537 N N . THR A 1 74 ? -22.355 10.781 24.458 1.00 54.22 74 THR A N 1
ATOM 538 C CA . THR A 1 74 ? -22.188 12.054 25.169 1.00 54.22 74 THR A CA 1
ATOM 539 C C . THR A 1 74 ? -20.729 12.479 25.122 1.00 54.22 74 THR A C 1
ATOM 541 O O . THR A 1 74 ? -19.890 11.944 25.834 1.00 54.22 74 THR A O 1
ATOM 544 N N . MET A 1 75 ? -20.477 13.504 24.307 1.00 49.88 75 MET A N 1
ATOM 545 C CA . MET A 1 75 ? -19.260 14.320 24.274 1.00 49.88 75 MET A CA 1
ATOM 546 C C . MET A 1 75 ? -18.022 13.673 23.640 1.00 49.88 75 MET A C 1
ATOM 548 O O . MET A 1 75 ? -17.196 13.079 24.314 1.00 49.88 75 MET A O 1
ATOM 552 N N . GLN A 1 76 ? -17.818 13.934 22.349 1.00 48.75 76 GLN A N 1
ATOM 553 C CA . GLN A 1 76 ? -16.660 14.708 21.882 1.00 48.75 76 GLN A CA 1
ATOM 554 C C . GLN A 1 76 ? -16.737 14.873 20.364 1.00 48.75 76 GLN A C 1
ATOM 556 O O . GLN A 1 76 ? -16.811 13.908 19.609 1.00 48.75 76 GLN A O 1
ATOM 561 N N . SER A 1 77 ? -16.663 16.118 19.903 1.00 48.47 77 SER A N 1
ATOM 562 C CA . SER A 1 77 ? -16.302 16.452 18.530 1.00 48.47 77 SER A CA 1
ATOM 563 C C . SER A 1 77 ? -14.819 16.128 18.323 1.00 48.47 77 SER A C 1
ATOM 565 O O . SER A 1 77 ? -13.978 17.025 18.270 1.00 48.47 77 SER A O 1
ATOM 567 N N . THR A 1 78 ? -14.461 14.843 18.268 1.00 57.34 78 THR A N 1
ATOM 568 C CA . THR A 1 78 ? -13.147 14.447 17.766 1.00 57.34 78 THR A CA 1
ATOM 569 C C . THR A 1 78 ? -13.145 14.754 16.282 1.00 57.34 78 THR A C 1
ATOM 571 O O . THR A 1 78 ? -13.864 14.131 15.504 1.00 57.34 78 THR A O 1
ATOM 574 N N . SER A 1 79 ? -12.382 15.768 15.893 1.00 58.06 79 SER A N 1
ATOM 575 C CA . SER A 1 79 ? -12.081 16.040 14.495 1.00 58.06 79 SER A CA 1
ATOM 576 C C . SER A 1 79 ? -11.664 14.731 13.812 1.00 58.06 79 SER A C 1
ATOM 578 O O . SER A 1 79 ? -10.608 14.192 14.139 1.00 58.06 79 SER A O 1
ATOM 580 N N . ASN A 1 80 ? -12.479 14.227 12.879 1.00 66.75 80 ASN A N 1
ATOM 581 C CA . ASN A 1 80 ? -12.202 13.012 12.105 1.00 66.75 80 ASN A CA 1
ATOM 582 C C . ASN A 1 80 ? -11.118 13.301 11.053 1.00 66.75 80 ASN A C 1
ATOM 584 O O . ASN A 1 80 ? -11.381 13.334 9.854 1.00 66.75 80 ASN A O 1
ATOM 588 N N . GLN A 1 81 ? -9.910 13.607 11.522 1.00 81.81 81 GLN A N 1
ATOM 589 C CA . GLN A 1 81 ? -8.734 13.809 10.690 1.00 81.81 81 GLN A CA 1
ATOM 590 C C . GLN A 1 81 ? -7.965 12.497 10.579 1.00 81.81 81 GLN A C 1
ATOM 592 O O . GLN A 1 81 ? -7.666 11.831 11.570 1.00 81.81 81 GLN A O 1
ATOM 597 N N . PHE A 1 82 ? -7.628 12.152 9.345 1.00 86.06 82 PHE A N 1
ATOM 598 C CA . PHE A 1 82 ? -6.887 10.958 8.992 1.00 86.06 82 PHE A CA 1
ATOM 599 C C . PHE A 1 82 ? -5.547 11.354 8.386 1.00 86.06 82 PHE A C 1
ATOM 601 O O . PHE A 1 82 ? -5.487 12.268 7.565 1.00 86.06 82 PHE A O 1
ATOM 608 N N . TYR A 1 83 ? -4.485 10.653 8.772 1.00 89.75 83 TYR A N 1
ATOM 609 C CA . TYR A 1 83 ? -3.141 10.909 8.272 1.00 89.75 83 TYR A CA 1
ATOM 610 C C . TYR A 1 83 ? -2.664 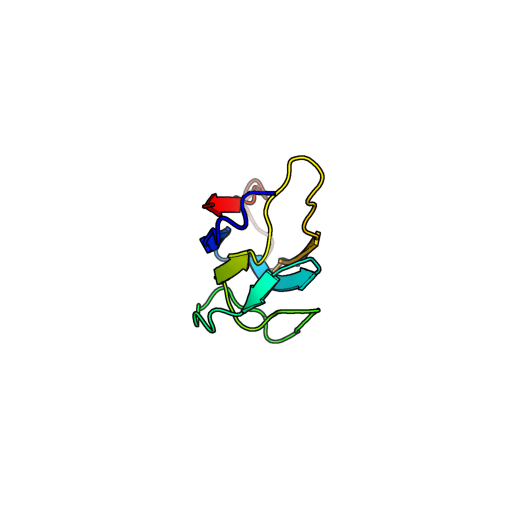9.732 7.431 1.00 89.75 83 TYR A C 1
ATOM 612 O O . TYR A 1 83 ? -2.846 8.570 7.803 1.00 89.75 83 TYR A O 1
ATOM 620 N N . PHE A 1 84 ? -2.023 10.065 6.315 1.00 92.25 84 PHE A N 1
ATOM 621 C CA . PHE A 1 84 ? -1.356 9.133 5.418 1.00 92.25 84 PHE A CA 1
ATOM 622 C C . PHE A 1 84 ? 0.070 9.624 5.198 1.00 92.25 84 PHE A C 1
ATOM 624 O O . PHE A 1 84 ? 0.285 10.790 4.872 1.00 92.25 84 PHE A O 1
ATOM 631 N N . GLN A 1 85 ? 1.036 8.732 5.368 1.00 94.25 85 GLN A N 1
ATOM 632 C CA . GLN A 1 85 ? 2.434 8.977 5.060 1.00 94.25 85 GLN A CA 1
ATOM 633 C C . GLN A 1 85 ? 2.866 7.995 3.975 1.00 94.25 85 GLN A C 1
ATOM 635 O O . GLN A 1 85 ? 2.813 6.781 4.174 1.00 94.25 85 GLN A O 1
ATOM 640 N N . PHE A 1 86 ? 3.320 8.548 2.854 1.00 91.81 86 PHE A N 1
ATOM 641 C CA . PHE A 1 86 ? 3.878 7.818 1.723 1.00 91.81 86 PHE A CA 1
ATOM 642 C C . PHE A 1 86 ? 5.400 7.962 1.736 1.00 91.81 86 PHE A C 1
ATOM 644 O O . PHE A 1 86 ? 5.908 9.082 1.799 1.00 91.81 86 PHE A O 1
ATOM 651 N N . LEU A 1 87 ? 6.121 6.845 1.689 1.00 90.44 87 LEU A N 1
ATOM 652 C CA . LEU A 1 87 ? 7.580 6.798 1.572 1.00 90.44 87 LEU A CA 1
ATOM 653 C C . LEU A 1 87 ? 7.930 6.107 0.250 1.00 90.44 87 LEU A C 1
ATOM 655 O O . LEU A 1 87 ? 7.339 5.076 -0.053 1.00 90.44 87 LEU A O 1
ATOM 659 N N . THR A 1 88 ? 8.812 6.693 -0.563 1.00 84.31 88 THR A N 1
ATOM 660 C CA . THR A 1 88 ? 9.216 6.184 -1.893 1.00 84.31 88 THR A CA 1
ATOM 661 C C . THR A 1 88 ? 10.722 6.293 -2.072 1.00 84.31 88 THR A C 1
ATOM 663 O O . THR A 1 88 ? 11.283 7.275 -1.534 1.00 84.31 88 THR A O 1
#

Secondary structure (DSSP, 8-state):
-----EEEEEEE-TTEEEEEEESSEEE-----TTB-SS--SB-S-SEEEES---TT---EEEEEE-----S---S--------EEEE-

S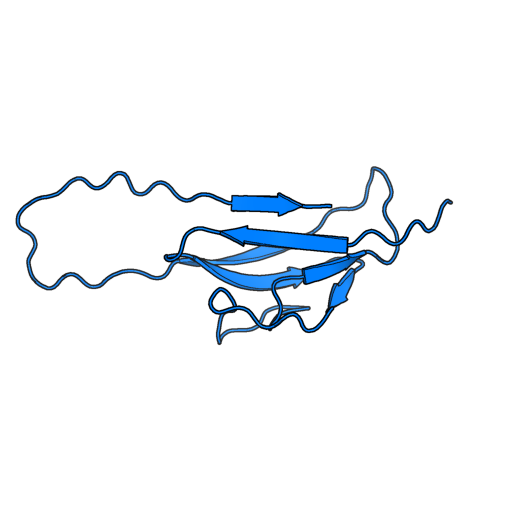equence (88 aa):
SSLCSGIFEINCSKDIKVQGIIGPCASLEKKSPLCSDIVIGQGGTSAWKMCGLDKSTSLCLFFDIVRKETPDATMQSTSNQFYFQFLT

Foldseek 3Di:
DPQDWDKKFKDKPLQKAWQAKDFQWAAPQAADNRFDPRHDDRGNHRMIIRRHDDPPTDMDTDMDGRDDPDPDPDDDPPPPDMDMDIDD

InterPro domains:
  IPR012990 Sec23/Sec24, beta-sandwich [PF08033] (6-88)
  IPR037364 Protein transport protein Sec23 [PTHR11141] (4-88)

Radius of gyration: 15.65 Å; chains: 1; bounding box: 39×26×44 Å

pLDDT: mean 84.23, std 15.32, range [47.56, 97.56]

Organism: NCBI:txid97028